Protein AF-A4EJF3-F1 (afdb_monomer)

Radius of gyration: 11.44 Å; Cα contacts (8 Å, |Δi|>4): 56; chains: 1; bounding box: 25×28×24 Å

Sequence (62 aa):
MPQDDFPIIGPVANGAYVAVLHSGITLGQIIAELVAKDIAGRLNNTDAAMLAPYRPDRFSAP

pLDDT: mean 93.01, std 8.27, range [52.31, 98.44]

Structure (mmCIF, N/CA/C/O backbone):
data_AF-A4EJF3-F1
#
_entry.id   AF-A4EJF3-F1
#
loop_
_atom_site.group_PDB
_atom_site.id
_atom_site.type_symbol
_atom_site.label_atom_id
_atom_site.label_alt_id
_atom_site.label_comp_id
_atom_site.label_asym_id
_atom_site.label_entity_id
_atom_site.label_seq_id
_atom_site.pdbx_PDB_ins_code
_atom_site.Cartn_x
_atom_site.Cartn_y
_atom_site.Cartn_z
_atom_site.occupancy
_atom_site.B_iso_or_equiv
_atom_site.auth_seq_id
_atom_site.auth_comp_id
_atom_site.auth_asym_id
_atom_site.auth_atom_id
_atom_site.pdbx_PDB_model_num
ATOM 1 N N . MET A 1 1 ? 10.765 -10.186 1.382 1.00 76.00 1 MET A N 1
ATOM 2 C CA . MET A 1 1 ? 9.792 -10.050 0.280 1.00 76.00 1 MET 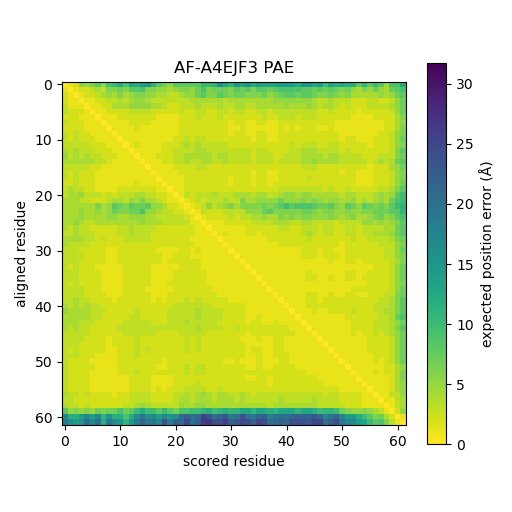A CA 1
ATOM 3 C C . MET A 1 1 ? 8.849 -11.235 0.329 1.00 76.00 1 MET A C 1
ATOM 5 O O . MET A 1 1 ? 9.278 -12.264 0.847 1.00 76.00 1 MET A O 1
ATOM 9 N N . PRO A 1 2 ? 7.584 -11.104 -0.099 1.00 81.44 2 PRO A N 1
ATOM 10 C CA . PRO A 1 2 ? 6.693 -12.256 -0.232 1.00 81.44 2 PRO A CA 1
ATOM 11 C C . PRO A 1 2 ? 7.236 -13.223 -1.291 1.00 81.44 2 PRO A C 1
ATOM 13 O O . PRO A 1 2 ? 8.097 -12.841 -2.079 1.00 81.44 2 PRO A O 1
ATOM 16 N N . GLN A 1 3 ? 6.753 -14.467 -1.312 1.00 84.94 3 GLN A N 1
ATOM 17 C CA . GLN A 1 3 ? 7.255 -15.490 -2.244 1.00 84.94 3 GLN A CA 1
ATOM 18 C C . GLN A 1 3 ? 7.031 -15.145 -3.726 1.00 84.94 3 GLN A C 1
ATOM 20 O O . GLN A 1 3 ? 7.702 -15.714 -4.578 1.00 84.94 3 GLN A O 1
ATOM 25 N N . ASP A 1 4 ? 6.105 -14.233 -4.027 1.00 90.19 4 ASP A N 1
ATOM 26 C CA . ASP A 1 4 ? 5.815 -13.756 -5.381 1.00 90.19 4 ASP A CA 1
ATOM 27 C C . ASP A 1 4 ? 6.648 -12.527 -5.790 1.00 90.19 4 ASP A C 1
ATOM 29 O O . ASP A 1 4 ? 6.418 -11.967 -6.856 1.00 90.19 4 ASP A O 1
ATOM 33 N N . ASP A 1 5 ? 7.585 -12.089 -4.941 1.00 89.88 5 ASP A N 1
ATOM 34 C CA . ASP A 1 5 ? 8.453 -10.917 -5.122 1.00 8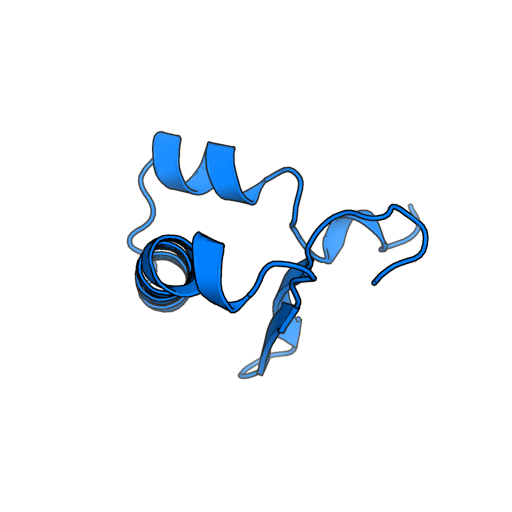9.88 5 ASP A CA 1
ATOM 35 C C . ASP A 1 5 ? 7.730 -9.570 -5.313 1.00 89.88 5 ASP A C 1
ATOM 37 O O . ASP A 1 5 ? 8.370 -8.530 -5.512 1.00 89.88 5 ASP A O 1
ATOM 41 N N . PHE A 1 6 ? 6.406 -9.532 -5.152 1.00 92.75 6 PHE A N 1
ATOM 42 C CA . PHE A 1 6 ? 5.618 -8.313 -5.277 1.00 92.75 6 PHE A CA 1
ATOM 43 C C . PHE A 1 6 ? 5.383 -7.634 -3.920 1.00 92.75 6 PHE A C 1
ATOM 45 O O . PHE A 1 6 ? 5.252 -8.299 -2.892 1.00 92.75 6 PHE A O 1
ATOM 52 N N . PRO A 1 7 ? 5.276 -6.293 -3.868 1.00 94.00 7 PRO A N 1
ATOM 53 C CA . PRO A 1 7 ? 4.856 -5.583 -2.663 1.00 94.00 7 PRO A CA 1
ATOM 54 C C . PRO A 1 7 ? 3.513 -6.067 -2.102 1.00 94.00 7 PRO A C 1
ATOM 56 O O . PRO A 1 7 ? 2.655 -6.550 -2.839 1.00 94.00 7 PRO A O 1
ATOM 59 N N . ILE A 1 8 ? 3.288 -5.879 -0.802 1.00 95.75 8 ILE A N 1
ATOM 60 C CA . ILE A 1 8 ? 1.965 -6.061 -0.181 1.00 95.75 8 ILE A CA 1
ATOM 61 C C . ILE A 1 8 ? 1.497 -4.712 0.341 1.00 95.75 8 ILE A C 1
ATOM 63 O O . ILE A 1 8 ? 2.142 -4.152 1.227 1.00 95.75 8 ILE A O 1
ATOM 67 N N . ILE A 1 9 ? 0.411 -4.186 -0.227 1.00 96.75 9 ILE A N 1
ATOM 68 C CA . ILE A 1 9 ? -0.118 -2.859 0.090 1.00 96.75 9 ILE A CA 1
ATOM 69 C C . ILE A 1 9 ? -1.642 -2.933 0.214 1.00 96.75 9 ILE A C 1
ATOM 71 O O . ILE A 1 9 ? -2.352 -3.130 -0.777 1.00 96.75 9 ILE A O 1
ATOM 75 N N . GLY A 1 10 ? -2.163 -2.762 1.426 1.00 97.25 10 GLY A N 1
ATOM 76 C CA . GLY A 1 10 ? -3.605 -2.776 1.655 1.00 97.25 10 GLY A CA 1
ATOM 77 C C . GLY A 1 10 ? -4.019 -3.085 3.092 1.00 97.25 10 GLY A C 1
ATOM 78 O O . GLY A 1 10 ? -3.167 -3.344 3.949 1.00 97.25 10 GLY A O 1
ATOM 79 N N . PRO A 1 11 ? -5.335 -3.081 3.361 1.00 96.62 11 PRO A N 1
ATOM 80 C CA . PRO A 1 11 ? -5.879 -3.529 4.635 1.00 96.62 11 PRO A CA 1
ATOM 81 C C . PRO A 1 11 ? -5.659 -5.036 4.817 1.00 96.62 11 PRO A C 1
ATOM 83 O O . PRO A 1 11 ? -5.803 -5.807 3.874 1.00 96.62 11 PRO A O 1
ATOM 86 N N . VAL A 1 12 ? -5.333 -5.455 6.039 1.00 95.50 12 VAL A N 1
ATOM 87 C CA . VAL A 1 12 ? -5.165 -6.881 6.407 1.00 95.50 12 VAL A CA 1
ATOM 88 C C . VAL A 1 12 ? -6.083 -7.310 7.549 1.00 95.50 12 VAL A C 1
ATOM 90 O O . VAL A 1 12 ? -6.336 -8.494 7.738 1.00 95.50 12 VAL A O 1
ATOM 93 N N . ALA A 1 13 ? -6.590 -6.343 8.311 1.00 94.56 13 ALA A N 1
ATOM 94 C CA . ALA A 1 13 ? -7.630 -6.514 9.313 1.00 94.56 13 ALA A CA 1
ATOM 95 C C . ALA A 1 13 ? -8.296 -5.156 9.570 1.00 94.56 13 ALA A C 1
ATOM 97 O O . ALA A 1 13 ? -7.810 -4.113 9.122 1.00 94.56 13 ALA A O 1
ATOM 98 N N . ASN A 1 14 ? -9.393 -5.144 10.327 1.00 94.06 14 ASN A N 1
ATOM 99 C CA . ASN A 1 14 ? -9.998 -3.888 10.758 1.00 94.06 14 ASN A CA 1
ATOM 100 C C . ASN A 1 14 ? -8.982 -3.058 11.569 1.00 94.06 14 ASN A C 1
ATOM 102 O O . ASN A 1 14 ? -8.412 -3.549 12.542 1.00 94.06 14 ASN A O 1
ATOM 106 N N . GLY A 1 15 ? -8.740 -1.817 11.140 1.00 94.69 15 GLY A N 1
ATOM 107 C CA . GLY A 1 15 ? -7.768 -0.914 11.758 1.00 94.69 15 GLY A CA 1
ATOM 108 C C . GLY A 1 15 ? -6.297 -1.241 11.474 1.00 94.69 15 GLY A C 1
ATOM 109 O O . GLY A 1 15 ? -5.428 -0.563 12.016 1.00 94.69 15 GLY A O 1
ATOM 110 N N . ALA A 1 16 ? -5.996 -2.236 10.631 1.00 96.56 16 ALA A N 1
ATOM 111 C CA . ALA A 1 16 ? -4.631 -2.632 10.294 1.00 96.56 16 ALA A CA 1
ATOM 112 C C . ALA A 1 16 ? -4.380 -2.567 8.782 1.00 96.56 16 ALA A C 1
ATOM 114 O O . ALA A 1 16 ? -5.087 -3.185 7.982 1.00 96.56 16 ALA A O 1
ATOM 115 N N . TYR A 1 17 ? -3.321 -1.853 8.404 1.00 97.19 17 TYR A N 1
ATOM 116 C CA . TYR A 1 17 ? -2.890 -1.658 7.024 1.00 97.19 17 TYR A CA 1
ATOM 117 C C . TYR A 1 17 ? -1.413 -2.033 6.894 1.00 97.19 17 TYR A C 1
ATOM 119 O O . TYR A 1 17 ? -0.609 -1.697 7.764 1.00 97.19 17 TYR A O 1
ATOM 127 N N . VAL A 1 18 ? -1.048 -2.716 5.811 1.00 95.62 18 VAL A N 1
ATOM 128 C CA . VAL A 1 18 ? 0.334 -3.112 5.525 1.00 95.62 18 VAL A CA 1
ATOM 129 C C . VAL A 1 18 ? 0.848 -2.411 4.271 1.00 95.62 18 VAL A C 1
ATOM 131 O O . VAL A 1 18 ? 0.112 -2.245 3.302 1.00 95.62 18 VAL A O 1
ATOM 134 N N . ALA A 1 19 ? 2.119 -2.015 4.289 1.0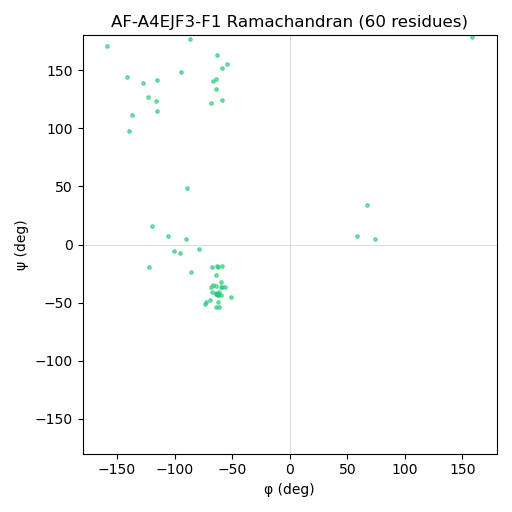0 95.56 19 ALA A N 1
ATOM 135 C CA . ALA A 1 19 ? 2.876 -1.581 3.118 1.00 95.56 19 ALA A CA 1
ATOM 136 C C . ALA A 1 19 ? 4.298 -2.156 3.217 1.00 95.56 19 ALA A C 1
ATOM 138 O O . ALA A 1 19 ? 5.147 -1.626 3.932 1.00 95.56 19 ALA A O 1
ATOM 139 N N . VAL A 1 20 ? 4.547 -3.279 2.541 1.00 93.25 20 VAL A N 1
ATOM 140 C CA . VAL A 1 20 ? 5.829 -4.006 2.566 1.00 93.25 20 VAL A CA 1
ATOM 141 C C . VAL A 1 20 ? 6.450 -3.998 1.175 1.00 93.25 20 VAL A C 1
ATOM 143 O O . VAL A 1 20 ? 5.827 -4.445 0.213 1.00 93.25 20 VAL A O 1
ATOM 146 N N . LEU A 1 21 ? 7.682 -3.486 1.080 1.00 90.75 21 LEU A N 1
ATOM 147 C CA . LEU A 1 21 ? 8.398 -3.175 -0.163 1.00 90.75 21 LEU A CA 1
ATOM 148 C C . LEU A 1 21 ? 9.887 -3.549 -0.008 1.00 90.75 21 LEU A C 1
ATOM 150 O O . LEU A 1 21 ? 10.455 -3.299 1.053 1.00 90.75 21 LEU A O 1
ATOM 154 N N . HIS A 1 22 ? 10.552 -4.047 -1.059 1.00 89.44 22 HIS A N 1
ATOM 155 C CA . HIS A 1 22 ? 12.024 -4.179 -1.073 1.00 89.44 22 HIS A CA 1
ATOM 156 C C . HIS A 1 22 ? 12.681 -2.807 -1.239 1.00 89.44 22 HIS A C 1
ATOM 158 O O . HIS A 1 22 ? 13.522 -2.386 -0.451 1.00 89.44 22 HIS A O 1
ATOM 164 N N . SER A 1 23 ? 12.233 -2.071 -2.257 1.00 85.44 23 SER A N 1
ATOM 165 C CA . SER A 1 23 ? 12.769 -0.766 -2.648 1.00 85.44 23 SER A CA 1
ATOM 166 C C . SER A 1 23 ? 12.066 0.381 -1.914 1.00 85.44 23 SER A C 1
ATOM 168 O O . SER A 1 23 ? 11.609 1.344 -2.532 1.00 85.44 23 SER A O 1
ATOM 170 N N . GLY A 1 24 ? 11.940 0.265 -0.588 1.00 86.31 24 GLY A N 1
ATOM 171 C CA . GLY A 1 24 ? 11.129 1.181 0.218 1.00 86.31 24 GLY A CA 1
ATOM 172 C C . GLY A 1 24 ? 11.610 2.634 0.229 1.00 86.31 24 GLY A C 1
ATOM 173 O O . GLY A 1 24 ? 10.791 3.534 0.366 1.00 86.31 24 GLY A O 1
ATOM 174 N N . ILE A 1 25 ? 12.905 2.887 0.007 1.00 91.31 25 ILE A N 1
ATOM 175 C CA . ILE A 1 25 ? 13.438 4.255 -0.113 1.00 91.31 25 ILE A CA 1
ATOM 176 C C . ILE A 1 25 ? 13.028 4.885 -1.447 1.00 91.31 25 ILE A C 1
ATOM 178 O O . ILE A 1 25 ? 12.514 5.998 -1.473 1.00 91.31 25 ILE A O 1
ATOM 182 N N . THR A 1 26 ? 13.227 4.171 -2.555 1.00 94.00 26 THR A N 1
ATOM 183 C CA . THR A 1 26 ? 12.975 4.698 -3.903 1.00 94.00 26 THR A CA 1
ATOM 184 C C . THR A 1 26 ? 11.492 4.940 -4.158 1.00 94.00 26 THR A C 1
ATOM 186 O O . THR A 1 26 ? 11.127 5.944 -4.759 1.00 94.00 26 THR A O 1
ATOM 189 N N . LEU A 1 27 ? 10.632 4.024 -3.707 1.00 94.31 27 LEU A N 1
ATOM 190 C CA . LEU A 1 27 ? 9.191 4.086 -3.968 1.00 94.31 27 LEU A CA 1
ATOM 191 C C . LEU A 1 27 ? 8.382 4.626 -2.785 1.00 94.31 27 LEU A C 1
ATOM 193 O O . LEU A 1 27 ? 7.183 4.853 -2.925 1.00 94.31 27 LEU A O 1
ATOM 197 N N . GLY A 1 28 ? 9.004 4.867 -1.629 1.00 94.31 28 GLY A N 1
ATOM 198 C CA . GLY A 1 28 ? 8.294 5.230 -0.401 1.00 94.31 28 GLY A CA 1
ATOM 199 C C . GLY A 1 28 ? 7.402 6.463 -0.539 1.00 94.31 28 GLY A C 1
ATOM 200 O O . GLY A 1 28 ? 6.308 6.475 0.010 1.00 94.31 28 GLY A O 1
ATOM 201 N N . GLN A 1 29 ? 7.821 7.464 -1.318 1.00 95.19 29 GLN A N 1
ATOM 202 C CA . GLN A 1 29 ? 7.056 8.699 -1.529 1.00 95.19 29 GLN A CA 1
ATOM 203 C C . GLN A 1 29 ? 5.722 8.440 -2.240 1.00 95.19 29 GLN A C 1
ATOM 205 O O . GLN A 1 29 ? 4.667 8.796 -1.718 1.00 95.19 29 GLN A O 1
ATOM 210 N N . ILE A 1 30 ? 5.757 7.773 -3.398 1.00 96.00 30 ILE A N 1
ATOM 211 C CA . ILE A 1 30 ? 4.538 7.470 -4.156 1.00 96.00 30 ILE A CA 1
ATOM 212 C C . ILE A 1 30 ? 3.661 6.453 -3.420 1.00 96.00 30 ILE A C 1
ATOM 214 O O . ILE A 1 30 ? 2.439 6.587 -3.408 1.00 96.00 30 ILE A O 1
ATOM 218 N N . ILE A 1 31 ? 4.265 5.472 -2.738 1.00 96.88 31 ILE A N 1
ATOM 219 C CA . ILE A 1 31 ? 3.506 4.522 -1.922 1.00 96.88 31 ILE A CA 1
ATOM 220 C C . ILE A 1 31 ? 2.818 5.237 -0.758 1.00 96.88 31 ILE A C 1
ATOM 222 O O . ILE A 1 31 ? 1.647 4.973 -0.518 1.00 96.88 31 ILE A O 1
ATOM 226 N N . ALA A 1 32 ? 3.481 6.167 -0.067 1.00 96.56 32 ALA A N 1
ATOM 227 C CA . ALA A 1 32 ? 2.864 6.921 1.023 1.00 96.56 32 ALA A CA 1
ATOM 228 C C . ALA A 1 32 ? 1.660 7.750 0.545 1.00 96.56 32 ALA A C 1
ATOM 230 O O . ALA A 1 32 ? 0.632 7.769 1.221 1.00 96.56 32 ALA A O 1
ATOM 231 N N . GLU A 1 33 ? 1.753 8.385 -0.628 1.00 97.69 33 GLU A N 1
ATOM 232 C CA . GLU A 1 33 ? 0.623 9.108 -1.225 1.00 97.69 33 GLU A CA 1
ATOM 233 C C . GLU A 1 33 ? -0.553 8.167 -1.526 1.00 97.69 33 GLU A C 1
ATOM 235 O O . GLU A 1 33 ? -1.689 8.445 -1.133 1.00 97.69 33 GLU A O 1
AT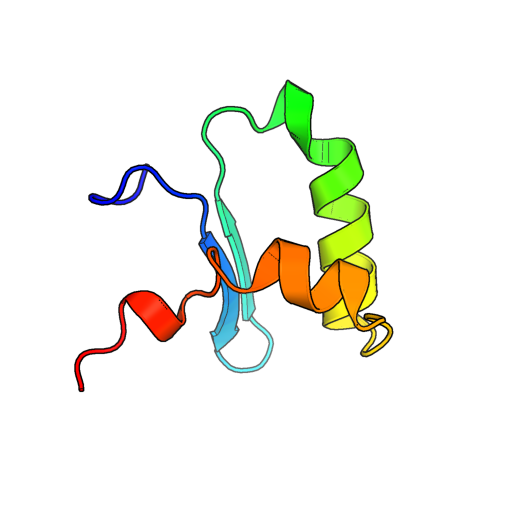OM 240 N N . LEU A 1 34 ? -0.284 7.037 -2.185 1.00 98.19 34 LEU A N 1
ATOM 241 C CA . LEU A 1 34 ? -1.307 6.048 -2.525 1.00 98.19 34 LEU A CA 1
ATOM 242 C C . LEU A 1 34 ? -1.953 5.444 -1.272 1.00 98.19 34 LEU A C 1
ATOM 244 O O . LEU A 1 34 ? -3.174 5.355 -1.206 1.00 98.19 34 LEU A O 1
ATOM 248 N N . VAL A 1 35 ? -1.161 5.098 -0.254 1.00 97.75 35 VAL A N 1
ATOM 249 C CA . VAL A 1 35 ? -1.650 4.572 1.030 1.00 97.75 35 VAL A CA 1
ATOM 250 C C . VAL A 1 35 ? -2.521 5.598 1.751 1.00 97.75 35 VAL A C 1
ATOM 252 O O . VAL A 1 35 ? -3.590 5.250 2.248 1.00 97.75 35 VA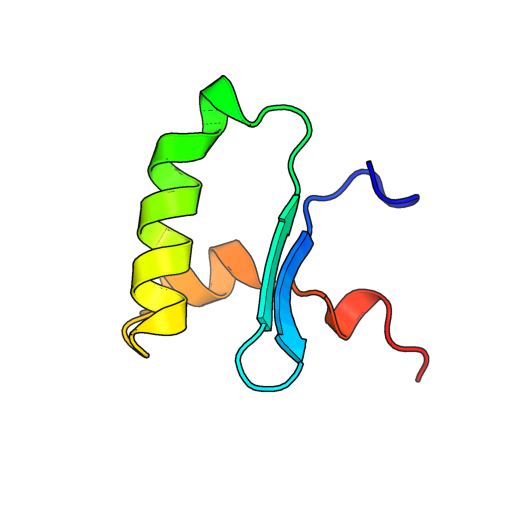L A O 1
ATOM 255 N N . ALA A 1 36 ? -2.119 6.871 1.777 1.00 98.12 36 ALA A N 1
ATOM 256 C CA . ALA A 1 36 ? -2.920 7.927 2.391 1.00 98.12 36 ALA A CA 1
ATOM 257 C C . ALA A 1 36 ? -4.270 8.110 1.678 1.00 98.12 36 ALA A C 1
ATOM 259 O O . ALA A 1 36 ? -5.302 8.246 2.339 1.00 98.12 36 ALA A O 1
ATOM 260 N N . LYS A 1 37 ? -4.284 8.078 0.338 1.00 98.44 37 LYS A N 1
ATOM 261 C CA . LYS A 1 37 ? -5.526 8.121 -0.451 1.00 98.44 37 LYS A CA 1
ATOM 262 C C . LYS A 1 37 ? -6.400 6.893 -0.207 1.00 98.44 37 LYS A C 1
ATOM 264 O O . LYS A 1 37 ? -7.608 7.051 -0.064 1.00 98.44 37 LYS A O 1
ATOM 269 N N . ASP A 1 38 ? -5.806 5.706 -0.137 1.00 97.94 38 ASP A N 1
ATOM 270 C CA . ASP A 1 38 ? -6.501 4.439 0.112 1.00 97.94 38 ASP A CA 1
ATOM 271 C C . ASP A 1 38 ? -7.202 4.4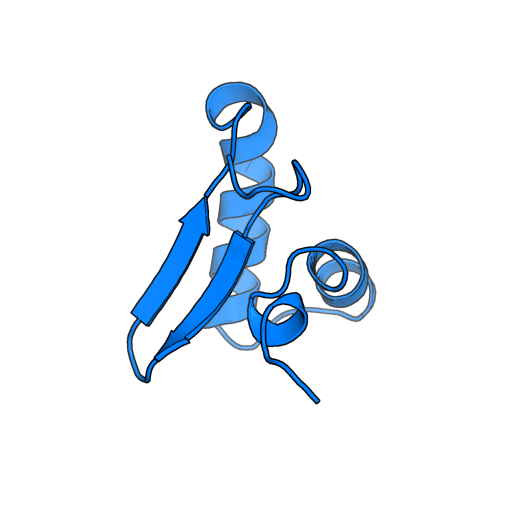49 1.473 1.00 97.94 38 ASP A C 1
ATOM 273 O O . ASP A 1 38 ? -8.422 4.318 1.548 1.00 97.94 38 ASP A O 1
ATOM 277 N N . ILE A 1 39 ? -6.455 4.746 2.541 1.00 97.69 39 ILE A N 1
ATOM 278 C CA . ILE A 1 39 ? -6.984 4.831 3.911 1.00 97.69 39 ILE A CA 1
ATOM 279 C C . ILE A 1 39 ? -8.076 5.906 4.028 1.00 97.69 39 ILE A C 1
ATOM 281 O O . ILE A 1 39 ? -9.055 5.718 4.746 1.00 97.69 39 ILE A O 1
ATOM 285 N N . ALA A 1 40 ? -7.937 7.030 3.319 1.00 97.62 40 ALA A N 1
ATOM 286 C CA . ALA A 1 40 ? -8.927 8.106 3.330 1.00 97.62 40 ALA A CA 1
ATOM 287 C C . ALA A 1 40 ? -10.160 7.841 2.442 1.00 97.62 40 ALA A C 1
ATOM 289 O O . ALA A 1 40 ? -11.056 8.688 2.409 1.00 97.62 40 ALA A O 1
ATOM 290 N N . GLY A 1 41 ? -10.205 6.729 1.696 1.00 97.25 41 GLY A N 1
ATOM 291 C CA . GLY A 1 41 ? -11.283 6.431 0.748 1.00 97.25 41 GLY A CA 1
ATOM 292 C C . GLY A 1 41 ? -11.318 7.377 -0.460 1.00 97.25 41 GLY A C 1
ATOM 293 O O . GLY A 1 41 ? -12.392 7.738 -0.933 1.00 97.25 41 GLY A O 1
ATOM 294 N N . ARG A 1 42 ? -10.151 7.837 -0.928 1.00 98.25 42 ARG A N 1
ATOM 295 C CA . ARG A 1 42 ? -9.986 8.875 -1.968 1.00 98.25 42 ARG A CA 1
ATOM 296 C C . ARG A 1 42 ? -9.234 8.403 -3.216 1.00 98.25 42 ARG A C 1
ATOM 298 O O . ARG A 1 42 ? -8.758 9.240 -3.981 1.00 98.25 42 ARG A O 1
ATOM 305 N N . LEU A 1 43 ? -9.085 7.095 -3.423 1.00 98.06 43 LEU A N 1
ATOM 306 C CA . LEU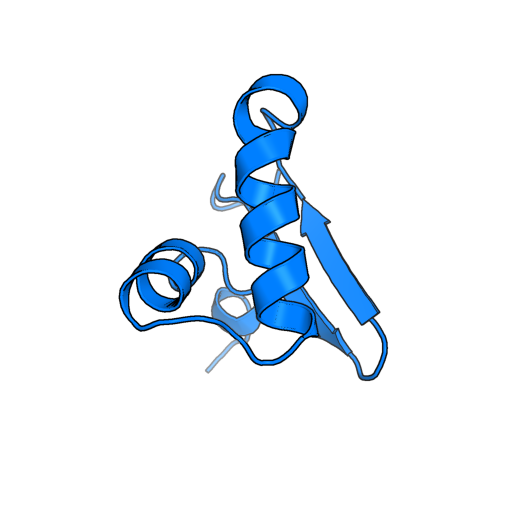 A 1 43 ? -8.484 6.580 -4.655 1.00 98.06 43 LEU A CA 1
ATOM 307 C C . LEU A 1 43 ? -9.360 6.930 -5.860 1.00 98.06 43 LEU A C 1
ATOM 309 O O . LEU A 1 43 ? -10.572 6.718 -5.838 1.00 98.06 43 LEU A O 1
ATOM 313 N N . ASN A 1 44 ? -8.737 7.422 -6.927 1.00 97.94 44 ASN A N 1
ATOM 314 C CA . ASN A 1 44 ? -9.362 7.425 -8.247 1.00 97.94 44 ASN A CA 1
ATOM 315 C C . ASN A 1 44 ? -9.099 6.084 -8.968 1.00 97.94 44 ASN A C 1
ATOM 317 O O . ASN A 1 44 ? -8.378 5.220 -8.466 1.00 97.94 44 ASN A O 1
ATOM 321 N N . ASN A 1 45 ? -9.659 5.914 -10.169 1.00 98.00 45 ASN A N 1
ATOM 322 C CA . ASN A 1 45 ? -9.506 4.678 -10.947 1.00 98.00 45 ASN A CA 1
ATOM 323 C C . ASN A 1 45 ? -8.040 4.340 -11.265 1.00 98.00 45 ASN A C 1
ATOM 325 O O . ASN A 1 45 ? -7.668 3.170 -11.263 1.00 98.00 45 ASN A O 1
ATOM 329 N N . THR A 1 46 ? -7.208 5.350 -11.520 1.00 97.94 46 THR A N 1
ATOM 330 C CA . THR A 1 46 ? -5.782 5.167 -11.807 1.00 97.94 46 THR A CA 1
ATOM 331 C C . THR A 1 46 ? -5.033 4.707 -10.561 1.00 97.94 46 THR A C 1
ATOM 333 O O . THR A 1 46 ? -4.310 3.716 -10.621 1.00 97.94 46 THR A O 1
ATOM 336 N N . ASP A 1 47 ? -5.249 5.368 -9.419 1.00 97.94 47 ASP A N 1
ATOM 337 C CA . ASP A 1 47 ? -4.624 5.000 -8.145 1.00 97.94 47 ASP A CA 1
ATOM 338 C C . ASP A 1 47 ? -5.016 3.562 -7.744 1.00 97.94 47 ASP A C 1
ATOM 340 O O . ASP A 1 47 ? -4.170 2.758 -7.350 1.00 97.94 47 ASP A O 1
ATOM 344 N N . ALA A 1 48 ? -6.298 3.209 -7.905 1.00 97.25 48 ALA A N 1
ATOM 345 C CA . ALA A 1 48 ? -6.801 1.865 -7.635 1.00 97.25 48 ALA A CA 1
ATOM 346 C C . ALA A 1 48 ? -6.163 0.812 -8.557 1.00 97.25 48 ALA A C 1
ATOM 348 O O . ALA A 1 48 ? -5.754 -0.249 -8.083 1.00 97.25 48 ALA A O 1
ATOM 349 N N . ALA A 1 49 ? -6.019 1.113 -9.852 1.00 97.88 49 ALA A N 1
ATOM 350 C CA . ALA A 1 49 ? -5.362 0.225 -10.808 1.00 97.88 49 ALA A CA 1
ATOM 351 C C . ALA A 1 49 ? -3.873 0.011 -10.482 1.00 97.88 49 ALA A C 1
ATOM 353 O O . ALA A 1 49 ? -3.370 -1.098 -10.647 1.00 97.88 49 ALA A O 1
ATOM 354 N N . MET A 1 50 ? -3.178 1.034 -9.972 1.00 96.69 50 MET A N 1
ATOM 355 C CA . MET A 1 50 ? -1.781 0.909 -9.539 1.00 96.69 50 MET A CA 1
ATOM 356 C C . MET A 1 50 ? -1.618 -0.012 -8.325 1.00 96.69 50 MET A C 1
ATOM 358 O O . MET A 1 50 ? -0.614 -0.715 -8.226 1.00 96.69 50 MET A O 1
ATOM 362 N N . LEU A 1 51 ? -2.584 -0.013 -7.401 1.00 96.88 51 LEU A N 1
ATOM 363 C CA . LEU A 1 51 ? -2.536 -0.835 -6.189 1.00 96.88 51 LEU A CA 1
ATOM 364 C C . LEU A 1 51 ? -3.074 -2.259 -6.387 1.00 96.88 51 LEU A C 1
ATOM 366 O O . LEU A 1 51 ? -2.698 -3.147 -5.624 1.00 96.88 51 LEU A O 1
ATOM 370 N N . ALA A 1 52 ? -3.930 -2.488 -7.388 1.00 97.00 52 ALA A N 1
ATOM 371 C CA . ALA A 1 52 ? -4.622 -3.761 -7.603 1.00 97.00 52 ALA A CA 1
ATOM 372 C C . ALA A 1 52 ? -3.703 -5.005 -7.606 1.00 97.00 52 ALA A C 1
ATOM 374 O O . ALA A 1 52 ? -4.035 -5.963 -6.906 1.00 97.00 52 ALA A O 1
ATOM 375 N N . PRO A 1 53 ? -2.532 -5.014 -8.279 1.00 94.75 53 PRO A N 1
ATOM 376 C CA . PRO A 1 53 ? -1.641 -6.181 -8.281 1.00 94.75 53 PRO A CA 1
ATOM 377 C C . PRO A 1 53 ? -1.000 -6.472 -6.916 1.00 94.75 53 PRO A C 1
ATOM 379 O O . PRO A 1 53 ? -0.520 -7.575 -6.675 1.00 94.75 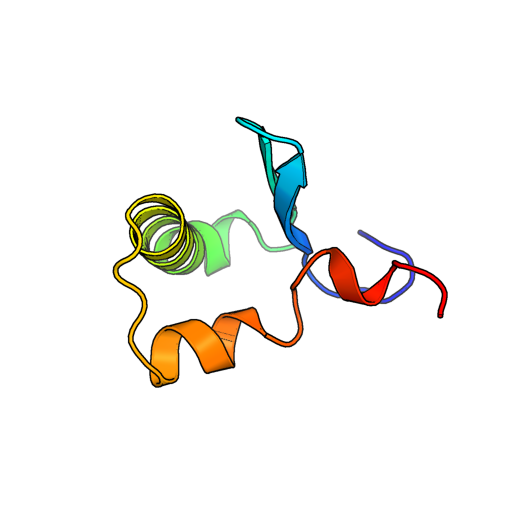53 PRO A O 1
ATOM 382 N N . TYR A 1 54 ? -0.974 -5.481 -6.023 1.00 95.56 54 TYR A N 1
ATOM 383 C CA . TYR A 1 54 ? -0.259 -5.527 -4.747 1.00 95.56 54 TYR A CA 1
ATOM 384 C C . TYR A 1 54 ? -1.191 -5.705 -3.550 1.00 95.56 54 TYR A C 1
ATOM 386 O O . TYR A 1 54 ? -0.734 -5.654 -2.403 1.00 95.56 54 TYR A O 1
ATOM 394 N N . ARG A 1 55 ? -2.486 -5.941 -3.792 1.00 96.25 55 ARG A N 1
ATOM 395 C CA . ARG A 1 55 ? -3.457 -6.172 -2.722 1.00 96.25 55 ARG A CA 1
ATOM 396 C C . ARG A 1 55 ? -3.140 -7.449 -1.941 1.00 96.25 55 ARG A C 1
ATOM 398 O O . ARG A 1 55 ? -2.701 -8.426 -2.553 1.00 96.25 55 ARG A O 1
ATOM 405 N N . PRO A 1 56 ? -3.344 -7.459 -0.608 1.00 94.81 56 PRO A N 1
ATOM 406 C CA . PRO A 1 56 ? -3.150 -8.655 0.213 1.00 94.81 56 PRO A CA 1
ATOM 407 C C . PRO A 1 56 ? -4.036 -9.829 -0.214 1.00 94.81 56 PRO A C 1
ATOM 409 O O . PRO A 1 56 ? -3.591 -10.971 -0.149 1.00 94.81 56 PRO A O 1
ATOM 412 N N . ASP A 1 57 ? -5.240 -9.544 -0.721 1.00 92.69 57 ASP A N 1
ATOM 413 C CA . ASP A 1 57 ? -6.235 -10.552 -1.115 1.00 92.69 57 ASP A CA 1
ATOM 414 C C . ASP A 1 57 ? -5.737 -11.532 -2.183 1.00 92.69 57 ASP A C 1
ATOM 416 O O . ASP A 1 57 ? -6.281 -12.622 -2.311 1.00 92.69 57 ASP A O 1
ATOM 420 N N . ARG A 1 58 ? -4.663 -11.204 -2.912 1.00 91.94 58 ARG A N 1
ATOM 421 C CA . ARG A 1 58 ? -4.035 -12.137 -3.861 1.00 91.94 58 ARG A CA 1
ATOM 422 C C . ARG A 1 58 ? -3.444 -13.391 -3.200 1.00 91.94 58 ARG A C 1
ATOM 424 O O . ARG A 1 58 ? -3.168 -14.361 -3.895 1.00 91.94 58 ARG A O 1
ATOM 431 N N . PHE A 1 59 ? -3.209 -13.355 -1.886 1.00 88.94 59 PHE A N 1
ATOM 432 C CA . PHE A 1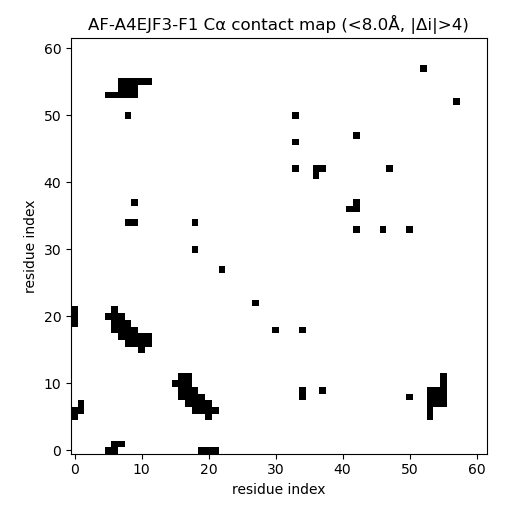 59 ? -2.742 -14.500 -1.097 1.00 88.94 59 PHE A CA 1
ATOM 433 C C . PHE A 1 59 ? -3.877 -15.262 -0.415 1.00 88.94 59 PHE A C 1
ATOM 435 O O . PHE A 1 59 ? -3.634 -16.310 0.184 1.00 88.94 59 PHE A O 1
ATOM 442 N N . SER A 1 60 ? -5.103 -14.746 -0.480 1.00 83.62 60 SER A N 1
ATOM 443 C CA . SER A 1 60 ? -6.273 -15.481 -0.026 1.00 83.62 60 SER A CA 1
ATOM 444 C C . SER A 1 60 ? -6.492 -16.645 -0.992 1.00 83.62 60 SER A C 1
ATOM 446 O O . SER A 1 60 ? -6.601 -16.445 -2.202 1.00 83.62 60 SER A O 1
ATOM 448 N N . ALA A 1 61 ? -6.496 -17.873 -0.468 1.00 58.00 61 ALA A N 1
ATOM 449 C CA . ALA A 1 61 ? -6.895 -19.042 -1.246 1.00 58.00 61 ALA A CA 1
ATOM 450 C C . ALA A 1 61 ? -8.341 -18.853 -1.763 1.00 58.00 61 ALA A C 1
ATOM 452 O O . ALA A 1 61 ? -9.104 -18.131 -1.113 1.00 58.00 61 ALA A O 1
ATOM 453 N N . PRO A 1 62 ? -8.710 -19.457 -2.910 1.00 52.31 62 PRO A N 1
ATOM 454 C CA . PRO A 1 62 ? -10.091 -19.439 -3.394 1.00 52.31 62 PRO A CA 1
ATOM 455 C C . PRO A 1 62 ? -11.091 -19.990 -2.370 1.00 52.31 62 PRO A C 1
ATOM 457 O O . PRO A 1 62 ? -10.707 -20.879 -1.572 1.00 52.31 62 PRO A O 1
#

Mean predicted aligned error: 3.18 Å

Secondary structure (DSSP, 8-state):
--TTS--EEEEEETTEEEEE-SSHHHHHHHHHHHHHHHHTT---HHHHHHHGGG-GGGGS--

Solvent-accessible surface area (backbone atoms only — not comparable to full-atom values): 3888 Å² total; per-residue (Å²): 126,53,98,82,73,51,47,38,42,40,66,79,48,93,97,36,74,46,80,49,62,90,61,45,79,85,46,38,66,65,49,51,54,51,50,53,28,52,77,69,75,60,59,50,75,67,59,46,60,71,40,58,89,23,34,52,68,79,73,54,77,133

Nearest PDB structures (foldseek):
  9g6k-assembly1_LA  TM=1.864E-01  e=8.889E+00  Toxoplasma gondii

Foldseek 3Di:
DPPVQAWAFAAPDVVDTDTGHPPCVVCVVVSVVLNVCRVVVNDDPVSCVVCVVRYPCVPPDD